Protein AF-A0A919SDQ4-F1 (afdb_monomer)

Nearest PDB structures (foldseek):
  6jx6-assembly1_D  TM=4.019E-01  e=7.094E+00  Homo sapiens
  6r1j-assembly1_D-2  TM=3.927E-01  e=6.757E+00  Aeromonas hydrophila J-1

pLDDT: mean 88.86, std 11.99, range [40.03, 98.44]

Radius of gyration: 22.8 Å; Cα contacts (8 Å, |Δi|>4): 144; chains: 1; bounding box: 43×27×96 Å

Sequence (164 aa):
MAYGIPATVPRPDPSLRSTDVTKVLLSLHVLAAILAIGPVAVAASMFPATLRRLTPDTAPALRTLHRICRVYAVLGILVPLFGLATASSLGVLTEIWLIISMALTAAAAAILTLAILPRQSAALTGPPLPATAARLGMLTGIFNLTWAAVVVLMIIRPGSTTGA

Structure (mmCIF, N/CA/C/O backbone):
data_AF-A0A919SDQ4-F1
#
_entry.id   AF-A0A919SDQ4-F1
#
loop_
_atom_site.group_PDB
_atom_site.id
_atom_site.type_symbol
_atom_site.label_atom_id
_atom_site.label_alt_id
_atom_site.label_comp_id
_atom_site.label_asym_id
_atom_site.label_entity_id
_atom_site.label_seq_id
_atom_site.pdbx_PDB_ins_code
_atom_site.Cartn_x
_atom_site.Cartn_y
_atom_site.Cartn_z
_atom_site.occupancy
_atom_site.B_iso_or_equiv
_atom_site.auth_seq_id
_atom_site.auth_comp_id
_atom_site.auth_asym_id
_atom_site.auth_atom_id
_atom_site.pdbx_PDB_model_num
ATOM 1 N N . MET A 1 1 ? -1.994 2.162 -73.132 1.00 47.41 1 MET A N 1
ATOM 2 C CA . MET A 1 1 ? -2.436 3.148 -72.124 1.00 47.41 1 MET A CA 1
ATOM 3 C C . MET A 1 1 ? -2.567 2.405 -70.797 1.00 47.41 1 MET A C 1
ATOM 5 O O . MET A 1 1 ? -3.598 1.801 -70.549 1.00 47.41 1 MET A O 1
ATOM 9 N N . ALA A 1 2 ? -1.481 2.306 -70.024 1.00 51.22 2 ALA A N 1
ATOM 10 C CA . ALA A 1 2 ? -1.462 1.587 -68.748 1.00 51.22 2 ALA A CA 1
ATOM 11 C C . ALA A 1 2 ? -1.460 2.615 -67.610 1.00 51.22 2 ALA A C 1
ATOM 13 O O . ALA A 1 2 ? -0.515 3.387 -67.472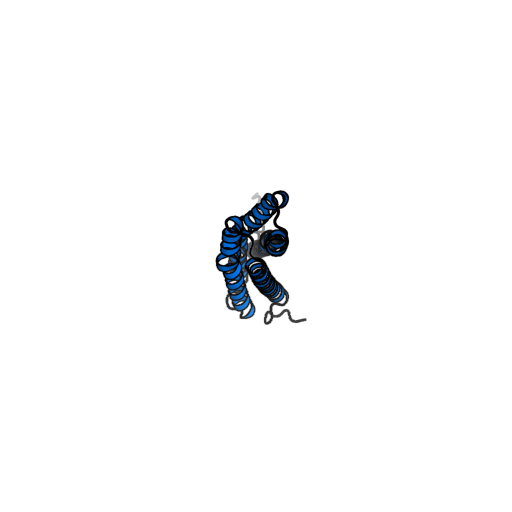 1.00 51.22 2 ALA A O 1
ATOM 14 N N . TYR A 1 3 ? -2.551 2.656 -66.849 1.00 56.16 3 TYR A N 1
ATOM 15 C CA . TYR A 1 3 ? -2.710 3.504 -65.673 1.00 56.16 3 TYR A CA 1
ATOM 16 C C . TYR A 1 3 ? -1.962 2.846 -64.504 1.00 56.16 3 TYR A C 1
ATOM 18 O O . TYR A 1 3 ? -2.457 1.903 -63.891 1.00 56.16 3 TYR A O 1
ATOM 26 N N . GLY A 1 4 ? -0.725 3.277 -64.254 1.00 61.47 4 GLY A N 1
ATOM 27 C CA . GLY A 1 4 ? 0.065 2.820 -63.114 1.00 61.47 4 GLY A CA 1
ATOM 28 C C . GLY A 1 4 ? -0.404 3.511 -61.838 1.00 61.47 4 GLY A C 1
ATOM 29 O O . GLY A 1 4 ? -0.245 4.719 -61.705 1.00 61.47 4 GLY A O 1
ATOM 30 N N . ILE A 1 5 ? -0.974 2.754 -60.901 1.00 64.31 5 ILE A N 1
ATOM 31 C CA . ILE A 1 5 ? -1.230 3.222 -59.535 1.00 64.31 5 ILE A CA 1
ATOM 32 C C . ILE A 1 5 ? 0.082 3.106 -58.741 1.00 64.31 5 ILE A C 1
ATOM 34 O O . ILE A 1 5 ? 0.551 1.983 -58.541 1.00 64.31 5 ILE A O 1
ATOM 38 N N . PRO A 1 6 ? 0.687 4.204 -58.247 1.00 62.81 6 PRO A N 1
ATOM 39 C CA . PRO A 1 6 ? 1.800 4.111 -57.314 1.00 62.81 6 PRO A CA 1
ATOM 40 C C . PRO A 1 6 ? 1.251 3.830 -55.909 1.00 62.81 6 PRO A C 1
ATOM 42 O O . PRO A 1 6 ? 0.878 4.737 -55.170 1.00 62.81 6 PRO A O 1
ATOM 45 N N . ALA A 1 7 ? 1.168 2.556 -55.529 1.00 64.81 7 ALA A N 1
ATOM 46 C CA . ALA A 1 7 ? 0.791 2.161 -54.176 1.00 64.81 7 ALA A CA 1
ATOM 47 C C . ALA A 1 7 ? 2.036 2.029 -53.284 1.00 64.81 7 ALA A C 1
ATOM 49 O O . ALA A 1 7 ? 2.501 0.927 -53.007 1.00 64.81 7 ALA A O 1
ATOM 50 N N . THR A 1 8 ? 2.563 3.148 -52.788 1.00 65.94 8 THR A N 1
ATOM 51 C CA . THR A 1 8 ? 3.390 3.137 -51.572 1.00 65.94 8 THR A CA 1
ATOM 52 C C . THR A 1 8 ? 2.567 3.714 -50.431 1.00 65.94 8 THR A C 1
ATOM 54 O O . THR A 1 8 ? 2.747 4.861 -50.034 1.00 65.94 8 THR A O 1
ATOM 57 N N . VAL A 1 9 ? 1.620 2.923 -49.918 1.00 70.69 9 VAL A N 1
ATOM 58 C CA . VAL A 1 9 ? 1.024 3.202 -48.606 1.00 70.69 9 VAL A CA 1
ATOM 59 C C . VAL A 1 9 ? 2.154 3.062 -47.579 1.00 70.69 9 VAL A C 1
ATOM 61 O O . VAL A 1 9 ? 2.730 1.971 -47.490 1.00 70.69 9 VAL A O 1
ATOM 64 N N . PRO A 1 10 ? 2.514 4.114 -46.820 1.00 72.44 10 PRO A N 1
ATOM 65 C CA . PRO A 1 10 ? 3.512 3.994 -45.768 1.00 72.44 10 PRO A CA 1
ATOM 66 C C . PRO A 1 10 ? 3.015 2.969 -44.748 1.00 72.44 10 PRO A C 1
ATOM 68 O O . PRO A 1 10 ? 1.980 3.167 -44.108 1.00 72.44 10 PRO A O 1
ATOM 71 N N . ARG A 1 11 ? 3.717 1.839 -44.611 1.00 72.31 11 ARG A N 1
ATOM 72 C CA . ARG A 1 11 ? 3.451 0.923 -43.499 1.00 72.31 11 ARG A CA 1
ATOM 73 C C . ARG A 1 11 ? 3.844 1.656 -42.213 1.00 72.31 11 ARG A C 1
ATOM 75 O O . ARG A 1 11 ? 4.963 2.166 -42.164 1.00 72.31 11 ARG A O 1
ATOM 82 N N . PRO A 1 12 ? 2.969 1.736 -41.196 1.00 71.75 12 PRO A N 1
ATOM 83 C CA . PRO A 1 12 ? 3.352 2.314 -39.917 1.00 71.75 12 PRO A CA 1
ATOM 84 C C . PRO A 1 12 ? 4.555 1.544 -39.372 1.00 71.75 12 PRO A C 1
ATOM 86 O O . PRO A 1 12 ? 4.522 0.312 -39.325 1.00 71.75 12 PRO A O 1
ATOM 89 N N . ASP A 1 13 ? 5.609 2.272 -39.007 1.00 72.56 13 ASP A N 1
ATOM 90 C CA . ASP A 1 13 ? 6.837 1.681 -38.488 1.00 72.56 13 ASP A CA 1
ATOM 91 C C . ASP A 1 13 ? 6.508 0.861 -37.222 1.00 72.56 13 ASP A C 1
ATOM 93 O O . ASP A 1 13 ? 5.919 1.402 -36.276 1.00 72.56 13 ASP A O 1
ATOM 97 N N . PRO A 1 14 ? 6.827 -0.447 -37.180 1.00 70.62 14 PRO A N 1
ATOM 98 C CA . PRO A 1 14 ? 6.616 -1.276 -35.996 1.00 70.62 14 PRO A CA 1
ATOM 99 C C . PRO A 1 14 ? 7.298 -0.722 -34.732 1.00 70.62 14 PRO A C 1
ATOM 101 O O . PRO A 1 14 ? 6.820 -1.001 -33.629 1.00 70.62 14 PRO A O 1
ATOM 104 N N . SER A 1 15 ? 8.349 0.097 -34.866 1.00 70.38 15 SER A N 1
ATOM 105 C CA . SER A 1 15 ? 9.013 0.760 -33.737 1.00 70.38 15 SER A CA 1
ATOM 106 C C . SER A 1 15 ? 8.072 1.712 -32.978 1.00 70.38 15 SER A C 1
ATOM 108 O O . SER A 1 15 ? 8.012 1.660 -31.746 1.00 70.38 15 SER A O 1
ATOM 110 N N . LEU A 1 16 ? 7.246 2.485 -33.698 1.00 69.06 16 LEU A N 1
ATOM 111 C CA . LEU A 1 16 ? 6.283 3.432 -33.121 1.00 69.06 16 LEU A CA 1
ATOM 112 C C . LEU A 1 16 ? 5.249 2.711 -32.247 1.00 69.06 16 LEU A C 1
ATOM 114 O O . LEU A 1 16 ? 4.982 3.133 -31.123 1.00 69.06 16 LEU A O 1
ATOM 118 N N . ARG A 1 17 ? 4.743 1.555 -32.706 1.00 74.94 17 ARG A N 1
ATOM 119 C CA . ARG A 1 17 ? 3.789 0.741 -31.928 1.00 74.94 17 ARG A CA 1
ATOM 120 C C . ARG A 1 17 ? 4.385 0.240 -30.613 1.00 74.94 17 ARG A C 1
ATOM 122 O O . ARG A 1 17 ? 3.686 0.219 -29.605 1.00 74.94 17 ARG A O 1
ATOM 129 N N . SER A 1 18 ? 5.655 -0.162 -30.607 1.00 74.81 18 SER A N 1
ATOM 130 C CA . SER A 1 18 ? 6.322 -0.667 -29.398 1.00 74.81 18 SER A CA 1
ATOM 131 C C . SER A 1 18 ? 6.547 0.434 -28.354 1.00 74.81 18 SER A C 1
ATOM 133 O O . SER A 1 18 ? 6.347 0.232 -27.150 1.00 74.81 18 SER A O 1
ATOM 135 N N . THR A 1 19 ? 6.914 1.635 -28.810 1.00 80.88 19 THR A N 1
ATOM 136 C CA . THR A 1 19 ? 7.077 2.801 -27.934 1.00 80.88 19 THR A CA 1
ATOM 137 C C . THR A 1 19 ? 5.747 3.232 -27.314 1.00 80.88 19 THR A C 1
ATOM 139 O O . THR A 1 19 ? 5.701 3.526 -26.117 1.00 80.88 19 THR A O 1
ATOM 142 N N . ASP A 1 20 ? 4.662 3.222 -28.089 1.00 86.19 20 ASP A N 1
ATOM 143 C CA . ASP A 1 20 ? 3.325 3.559 -27.593 1.00 86.19 20 ASP A CA 1
ATOM 144 C C . ASP A 1 20 ? 2.848 2.560 -26.531 1.00 86.19 20 ASP A C 1
ATOM 146 O O . ASP A 1 20 ? 2.392 2.965 -25.459 1.00 86.19 20 ASP A O 1
ATOM 150 N N . VAL A 1 21 ? 3.048 1.257 -26.760 1.00 87.12 21 VAL A N 1
ATOM 151 C CA . VAL A 1 21 ? 2.719 0.205 -25.781 1.00 87.12 21 VAL A CA 1
ATOM 152 C C . VAL A 1 21 ? 3.487 0.396 -24.472 1.00 87.12 21 VAL A C 1
ATOM 154 O O . VAL A 1 21 ? 2.895 0.325 -23.397 1.00 87.12 21 VAL A O 1
ATOM 157 N N . THR A 1 22 ? 4.784 0.702 -24.535 1.00 87.88 22 THR A N 1
ATOM 158 C CA . THR A 1 22 ? 5.610 0.906 -23.332 1.00 87.88 22 THR A CA 1
ATOM 159 C C . THR A 1 22 ? 5.128 2.092 -22.491 1.00 87.88 22 THR A C 1
ATOM 161 O O . THR A 1 22 ? 5.031 1.990 -21.267 1.00 87.88 22 THR A O 1
ATOM 164 N N . LYS A 1 23 ? 4.764 3.211 -23.131 1.00 88.31 23 LYS A N 1
ATOM 165 C CA . LYS A 1 23 ? 4.210 4.391 -22.440 1.00 88.31 23 LYS A CA 1
ATOM 166 C C . LYS A 1 23 ? 2.865 4.091 -21.778 1.00 88.31 23 LYS A C 1
ATOM 168 O O . LYS A 1 23 ? 2.600 4.591 -20.681 1.00 88.31 23 LYS A O 1
ATOM 173 N N . VAL A 1 24 ? 2.035 3.265 -22.418 1.00 90.94 24 VAL A N 1
ATOM 174 C CA . VAL A 1 24 ? 0.760 2.802 -21.853 1.00 90.94 24 VAL A CA 1
ATOM 175 C C . VAL A 1 24 ? 1.002 1.910 -20.638 1.00 90.94 24 VAL A C 1
ATOM 177 O O . VAL A 1 24 ? 0.406 2.156 -19.594 1.00 90.94 24 VAL A O 1
ATOM 180 N N . LEU A 1 25 ? 1.908 0.930 -20.728 1.00 89.06 25 LEU A N 1
ATOM 181 C CA . LEU A 1 25 ? 2.254 0.053 -19.602 1.00 89.06 25 LEU A CA 1
ATOM 182 C C . LEU A 1 25 ? 2.791 0.844 -18.407 1.00 89.06 25 LEU A C 1
ATOM 184 O O . LEU A 1 25 ? 2.326 0.640 -17.286 1.00 89.06 25 LEU A O 1
ATOM 188 N N . LEU A 1 26 ? 3.693 1.798 -18.651 1.00 90.25 26 LEU A N 1
ATOM 189 C CA . LEU A 1 26 ? 4.221 2.673 -17.607 1.00 90.25 26 LEU A CA 1
ATOM 190 C C . LEU A 1 26 ? 3.111 3.516 -16.962 1.00 90.25 26 LEU A C 1
ATOM 192 O O . LEU A 1 26 ? 3.027 3.591 -15.737 1.00 90.25 26 LEU A O 1
ATOM 196 N N . SER A 1 27 ? 2.231 4.115 -17.770 1.00 93.00 27 SER A N 1
ATOM 197 C CA . SER A 1 27 ? 1.083 4.884 -17.268 1.00 93.00 27 SER A CA 1
ATOM 198 C C . SER A 1 27 ? 0.153 4.022 -16.413 1.00 93.00 27 SER A C 1
ATOM 200 O O . SER A 1 27 ? -0.245 4.433 -15.324 1.00 93.00 27 SER A O 1
ATOM 202 N N . LEU A 1 28 ? -0.154 2.804 -16.869 1.00 93.31 28 LEU A N 1
ATOM 203 C CA . LEU A 1 28 ? -0.975 1.845 -16.130 1.00 93.31 28 LEU A CA 1
ATOM 204 C C . LEU A 1 28 ? -0.304 1.400 -14.828 1.00 93.31 28 LEU A C 1
ATOM 206 O O . LEU A 1 28 ? -0.986 1.306 -13.812 1.00 93.31 28 LEU A O 1
ATOM 210 N N . HIS A 1 29 ? 1.012 1.177 -14.827 1.00 92.12 29 HIS A N 1
ATOM 211 C CA . HIS A 1 29 ? 1.769 0.847 -13.620 1.00 92.12 29 HIS A CA 1
ATOM 212 C C . HIS A 1 29 ? 1.664 1.956 -12.569 1.00 92.12 29 HIS A C 1
ATOM 214 O O . HIS A 1 29 ? 1.309 1.687 -11.421 1.00 92.12 29 HIS A O 1
ATOM 220 N N . VAL A 1 30 ? 1.925 3.204 -12.966 1.00 93.62 30 VAL A N 1
ATOM 221 C CA . VAL A 1 30 ? 1.862 4.360 -12.060 1.00 93.62 30 VAL A CA 1
ATOM 222 C C . VAL A 1 30 ? 0.438 4.570 -11.548 1.00 93.62 30 VAL A C 1
ATOM 224 O O . VAL A 1 30 ? 0.232 4.762 -10.349 1.00 93.62 30 VAL A O 1
ATOM 227 N N . LEU A 1 31 ? -0.559 4.478 -12.428 1.00 93.81 31 LEU A N 1
ATOM 228 C CA . LEU A 1 31 ? -1.958 4.621 -12.041 1.00 93.81 31 LEU A CA 1
ATOM 229 C C . LEU A 1 31 ? -2.386 3.512 -11.071 1.00 93.81 31 LEU A C 1
ATOM 231 O O . LEU A 1 31 ? -3.006 3.801 -10.047 1.00 93.81 31 LEU A O 1
ATOM 235 N N . ALA A 1 32 ? -2.010 2.261 -11.348 1.00 91.94 32 ALA A N 1
ATOM 236 C CA . ALA A 1 32 ? -2.248 1.140 -10.448 1.00 91.94 32 ALA A CA 1
ATOM 237 C C . ALA A 1 32 ? -1.576 1.370 -9.090 1.00 91.94 32 ALA A C 1
ATOM 239 O O . ALA A 1 32 ? -2.205 1.137 -8.064 1.00 91.94 32 ALA A O 1
ATOM 240 N N . ALA A 1 33 ? -0.342 1.879 -9.062 1.00 93.50 33 ALA A N 1
ATOM 241 C CA . ALA A 1 33 ? 0.377 2.177 -7.825 1.00 93.50 33 ALA A CA 1
ATOM 242 C C . ALA A 1 33 ? -0.350 3.224 -6.970 1.00 93.50 33 ALA A C 1
ATOM 244 O O . ALA A 1 33 ? -0.568 3.007 -5.777 1.00 93.50 33 ALA A O 1
ATOM 245 N N . ILE A 1 34 ? -0.782 4.329 -7.580 1.00 93.75 34 ILE A N 1
ATOM 246 C CA . ILE A 1 34 ? -1.487 5.412 -6.883 1.00 93.75 34 ILE A CA 1
ATOM 247 C C . ILE A 1 34 ? -2.848 4.930 -6.368 1.00 93.75 34 ILE A C 1
ATOM 249 O O . ILE A 1 34 ? -3.158 5.095 -5.186 1.00 93.75 34 ILE A O 1
ATOM 253 N N . LEU A 1 35 ? -3.650 4.314 -7.241 1.00 94.25 35 LEU A N 1
ATOM 254 C CA . LEU A 1 35 ? -5.009 3.892 -6.907 1.00 94.25 35 LEU A CA 1
ATOM 255 C C . LEU A 1 35 ? -5.033 2.705 -5.946 1.00 94.25 35 LEU A C 1
ATOM 257 O O . LEU A 1 35 ? -5.941 2.626 -5.124 1.00 94.25 35 LEU A O 1
ATOM 261 N N . ALA A 1 36 ? -4.064 1.791 -6.027 1.00 92.44 36 ALA A N 1
ATOM 262 C CA . ALA A 1 36 ? -4.008 0.644 -5.133 1.00 92.44 36 ALA A CA 1
ATOM 263 C C . ALA A 1 36 ? -3.464 1.026 -3.753 1.00 92.44 36 ALA A C 1
ATOM 265 O O . ALA A 1 36 ? -4.074 0.704 -2.736 1.00 92.44 36 ALA A O 1
ATOM 266 N N . ILE A 1 37 ? -2.320 1.715 -3.699 1.00 92.62 37 ILE A N 1
ATOM 267 C CA . ILE A 1 37 ? -1.584 1.877 -2.441 1.00 92.62 37 ILE A CA 1
ATOM 268 C C . ILE A 1 37 ? -2.051 3.089 -1.637 1.00 92.62 37 ILE A C 1
ATOM 270 O O . ILE A 1 37 ? -2.073 3.015 -0.408 1.00 92.62 37 ILE A O 1
ATOM 274 N N . GLY A 1 38 ? -2.497 4.168 -2.288 1.00 92.94 38 GLY A N 1
ATOM 275 C CA . GLY A 1 38 ? -2.992 5.365 -1.599 1.00 92.94 38 GLY A CA 1
ATOM 276 C C . GLY A 1 38 ? -4.102 5.055 -0.581 1.00 92.94 38 GLY A C 1
ATOM 277 O O . GLY A 1 38 ? -3.936 5.344 0.608 1.00 92.94 38 GLY A O 1
ATOM 278 N N . PRO A 1 39 ? -5.204 4.397 -0.990 1.00 95.81 39 PRO A N 1
ATOM 279 C CA . PRO A 1 39 ? -6.284 4.021 -0.078 1.00 95.81 39 PRO A CA 1
ATOM 280 C C . PRO A 1 39 ? -5.848 3.056 1.033 1.00 95.81 39 PRO A C 1
ATOM 282 O O . PRO A 1 39 ? -6.301 3.200 2.168 1.00 95.81 39 PRO A O 1
ATOM 285 N N . VAL A 1 40 ? -4.946 2.106 0.746 1.00 95.88 40 VAL A N 1
ATOM 286 C CA . VAL A 1 40 ? -4.407 1.174 1.758 1.00 95.88 40 VAL A CA 1
ATOM 287 C C . VAL A 1 40 ? -3.615 1.924 2.814 1.00 95.88 40 VAL A C 1
ATOM 289 O O . VAL A 1 40 ? -3.851 1.713 4.001 1.00 95.88 40 VAL A O 1
ATOM 292 N N . ALA A 1 41 ? -2.699 2.801 2.400 1.00 95.62 41 ALA A N 1
ATOM 293 C CA . ALA A 1 41 ? -1.843 3.557 3.306 1.00 95.62 41 ALA A CA 1
ATOM 294 C C . ALA A 1 41 ? -2.678 4.424 4.257 1.00 95.62 41 ALA A C 1
ATOM 296 O O . ALA A 1 41 ? -2.460 4.405 5.471 1.00 95.62 41 ALA A O 1
ATOM 297 N N . VAL A 1 42 ? -3.687 5.125 3.729 1.00 97.12 42 VAL A N 1
ATOM 298 C CA . VAL A 1 42 ? -4.609 5.937 4.537 1.00 97.12 42 VAL A CA 1
ATOM 299 C C . VAL A 1 42 ? -5.424 5.057 5.485 1.00 97.12 42 VAL A C 1
ATOM 301 O O . VAL A 1 42 ? -5.412 5.285 6.697 1.00 97.12 42 VAL A O 1
ATOM 304 N N . ALA A 1 43 ? -6.087 4.016 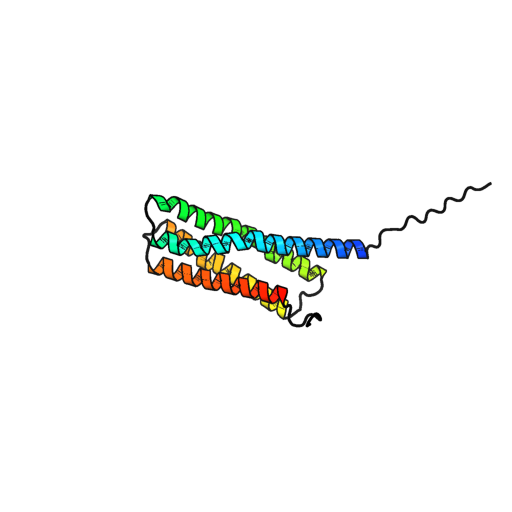4.972 1.00 97.44 43 ALA A N 1
ATOM 305 C CA . ALA A 1 43 ? -6.962 3.171 5.780 1.00 97.44 43 ALA A CA 1
ATOM 306 C C . ALA A 1 43 ? -6.201 2.432 6.892 1.00 97.44 43 ALA A C 1
ATOM 308 O O . ALA A 1 43 ? -6.648 2.404 8.043 1.00 97.44 43 ALA A O 1
ATOM 309 N N . ALA A 1 44 ? -5.024 1.885 6.574 1.00 96.19 44 ALA A N 1
ATOM 310 C CA . ALA A 1 44 ? -4.160 1.233 7.547 1.00 96.19 44 ALA A CA 1
ATOM 311 C C . ALA A 1 44 ? -3.687 2.219 8.625 1.00 96.19 44 ALA A C 1
ATOM 313 O O . ALA A 1 44 ? -3.632 1.849 9.795 1.00 96.19 44 ALA A O 1
ATOM 314 N N . SER A 1 45 ? -3.408 3.478 8.265 1.00 96.81 45 SER A N 1
ATOM 315 C CA . SER A 1 45 ? -2.915 4.497 9.209 1.00 96.81 45 SER A CA 1
ATOM 316 C C . SER A 1 45 ? -4.005 5.000 10.154 1.00 96.81 45 SER A C 1
ATOM 318 O O . SER A 1 45 ? -3.733 5.304 11.317 1.00 96.81 45 SER A O 1
ATOM 320 N N . MET A 1 46 ? -5.254 5.047 9.686 1.00 97.19 46 MET A N 1
ATOM 321 C CA . MET A 1 46 ? -6.403 5.427 10.511 1.00 97.19 46 MET A CA 1
ATOM 322 C C . MET A 1 46 ? -6.830 4.309 11.472 1.00 97.19 46 MET A C 1
ATOM 324 O O . MET A 1 46 ? -7.284 4.597 12.580 1.00 97.19 46 MET A O 1
ATOM 328 N N . PHE A 1 47 ? -6.634 3.039 11.098 1.00 96.75 47 PHE A N 1
ATOM 329 C CA . PHE A 1 47 ? -7.104 1.883 11.869 1.00 96.75 47 PHE A CA 1
ATOM 330 C C . PHE A 1 47 ? -6.637 1.880 13.342 1.00 96.75 47 PHE A C 1
ATOM 332 O O . PHE A 1 47 ? -7.490 1.751 14.222 1.00 96.75 47 PHE A O 1
ATOM 339 N N . PRO A 1 48 ? -5.343 2.078 13.678 1.00 94.94 48 PRO A N 1
ATOM 340 C CA . PRO A 1 48 ? -4.883 2.168 15.065 1.00 94.94 48 PRO A CA 1
ATOM 341 C C . PRO A 1 48 ? -5.579 3.253 15.887 1.00 94.94 48 PRO A C 1
ATOM 343 O O . PRO A 1 48 ? -5.859 3.046 17.066 1.00 94.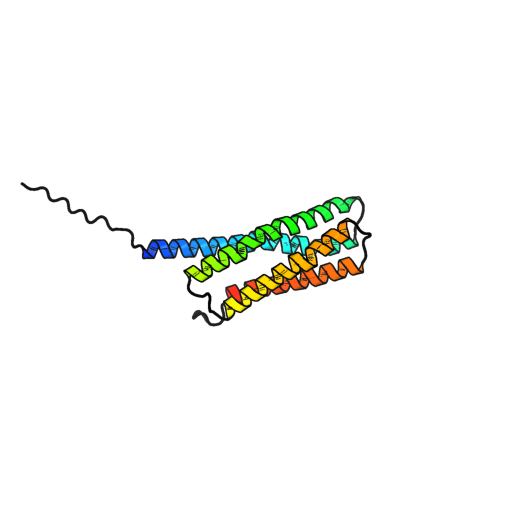94 48 PRO A O 1
ATOM 346 N N . ALA A 1 49 ? -5.821 4.424 15.292 1.00 93.81 49 ALA A N 1
ATOM 347 C CA . ALA A 1 49 ? -6.437 5.551 15.983 1.00 93.81 49 ALA A CA 1
ATOM 348 C C . ALA A 1 49 ? -7.919 5.285 16.262 1.00 93.81 49 ALA A C 1
ATOM 350 O O . ALA A 1 49 ? -8.374 5.524 17.381 1.00 93.81 49 ALA A O 1
ATOM 351 N N . THR A 1 50 ? -8.635 4.730 15.282 1.00 94.81 50 THR A N 1
ATOM 352 C CA . THR A 1 50 ? -10.026 4.293 15.442 1.00 94.81 50 THR A CA 1
ATOM 353 C C . THR A 1 50 ? -10.138 3.169 16.471 1.00 94.81 50 THR A C 1
ATOM 355 O O . THR A 1 50 ? -11.002 3.231 17.336 1.00 94.81 50 THR A O 1
ATOM 358 N N . LEU A 1 51 ? -9.222 2.194 16.457 1.00 94.81 51 LEU A N 1
ATOM 359 C CA . LEU A 1 51 ? -9.199 1.096 17.429 1.00 94.81 51 LEU A CA 1
ATOM 360 C C . LEU A 1 51 ? -8.988 1.588 18.872 1.00 94.81 51 LEU A C 1
ATOM 362 O O . LEU A 1 51 ? -9.633 1.086 19.785 1.00 94.81 51 LEU A O 1
ATOM 366 N N . ARG A 1 52 ? -8.117 2.584 19.099 1.00 92.88 52 ARG A N 1
ATOM 367 C CA . ARG A 1 52 ? -7.908 3.169 20.442 1.00 92.88 52 ARG A CA 1
ATOM 368 C C . ARG A 1 52 ? -9.142 3.884 20.993 1.00 92.88 52 ARG A C 1
ATOM 370 O O . ARG A 1 52 ? -9.245 4.050 22.201 1.00 92.88 52 ARG A O 1
ATOM 377 N N . ARG A 1 53 ? -10.032 4.344 20.115 1.00 92.06 53 ARG A N 1
ATOM 378 C CA . ARG A 1 53 ? -11.253 5.088 20.455 1.00 92.06 53 ARG A CA 1
ATOM 379 C C . ARG A 1 53 ? -12.505 4.252 20.192 1.00 92.06 53 ARG A C 1
ATOM 381 O O . ARG A 1 53 ? -13.562 4.817 19.934 1.00 92.06 53 ARG A O 1
ATOM 388 N N . LEU A 1 54 ? -12.364 2.925 20.186 1.00 92.94 54 LEU A N 1
ATOM 389 C CA . LEU A 1 54 ? -13.433 2.025 19.789 1.00 92.94 54 LEU A CA 1
ATOM 390 C C . LEU A 1 54 ? -14.622 2.143 20.748 1.00 92.94 54 LEU A C 1
ATOM 392 O O . LEU A 1 54 ? -14.512 1.930 21.951 1.00 92.94 54 LEU A O 1
ATOM 396 N N . THR A 1 55 ? -15.766 2.446 20.160 1.00 92.00 55 THR A N 1
ATOM 397 C CA . THR A 1 55 ? -17.095 2.517 20.765 1.00 92.00 55 THR A CA 1
ATOM 398 C C . THR A 1 55 ? -18.065 1.737 19.872 1.00 92.00 55 THR A C 1
ATOM 400 O O . THR A 1 55 ? -17.724 1.447 18.717 1.00 92.00 55 THR A O 1
ATOM 403 N N . PRO A 1 56 ? -19.283 1.410 20.341 1.00 90.38 56 PRO A N 1
ATOM 404 C CA . PRO A 1 56 ? -20.299 0.786 19.491 1.00 90.38 56 PRO A CA 1
ATOM 405 C C . PRO A 1 56 ? -20.533 1.542 18.169 1.00 90.38 56 PRO A C 1
ATOM 407 O O . PRO A 1 56 ? -20.624 0.914 17.114 1.00 90.38 56 PRO A O 1
ATOM 410 N N . ASP A 1 57 ? -20.501 2.877 18.206 1.00 92.25 57 ASP A N 1
ATOM 411 C CA . ASP A 1 57 ? -20.735 3.740 17.039 1.00 92.25 57 ASP A CA 1
ATOM 412 C C . ASP A 1 57 ? -19.584 3.731 16.020 1.00 92.25 57 ASP A C 1
ATOM 414 O O . ASP A 1 57 ? -19.795 3.914 14.822 1.00 92.25 57 ASP A O 1
ATOM 418 N N . THR A 1 58 ? -18.346 3.499 16.466 1.00 91.94 58 THR A N 1
ATOM 419 C CA . THR A 1 58 ? -17.153 3.498 15.595 1.00 91.94 58 THR A CA 1
ATOM 420 C C . THR A 1 58 ? -16.770 2.102 15.094 1.00 91.94 58 THR A C 1
ATOM 422 O O . THR A 1 58 ? -15.970 1.974 14.162 1.00 91.94 58 THR A O 1
ATOM 425 N N . ALA A 1 59 ? -17.382 1.043 15.635 1.00 92.06 59 ALA A N 1
ATOM 426 C CA . ALA A 1 59 ? -17.150 -0.336 15.209 1.00 92.06 59 ALA A CA 1
ATOM 427 C C . ALA A 1 59 ? -17.428 -0.593 13.707 1.00 92.06 59 ALA A C 1
ATOM 429 O O . ALA A 1 59 ? -16.642 -1.306 13.069 1.00 92.06 59 ALA A O 1
ATOM 430 N N . PRO A 1 60 ? -18.480 -0.022 13.075 1.00 95.56 60 PRO A N 1
ATOM 431 C CA . PRO A 1 60 ? -18.670 -0.130 11.628 1.00 95.56 60 PRO A CA 1
ATOM 432 C C . PRO A 1 60 ? -17.529 0.509 10.826 1.00 95.56 60 PRO A C 1
ATOM 434 O O . PRO A 1 60 ? -17.046 -0.098 9.870 1.00 95.56 60 PRO A O 1
ATOM 437 N N . ALA A 1 61 ? -17.046 1.686 11.240 1.00 95.25 61 ALA A N 1
ATOM 438 C CA . ALA A 1 61 ? -15.942 2.372 10.569 1.00 95.25 61 ALA A CA 1
ATOM 439 C C . ALA A 1 61 ? -14.653 1.537 10.609 1.00 95.25 61 ALA A C 1
ATOM 441 O O . ALA A 1 61 ? -13.983 1.386 9.587 1.00 95.25 61 ALA A O 1
ATOM 442 N N . LEU A 1 62 ? -14.345 0.914 11.751 1.00 95.56 62 LEU A N 1
ATOM 443 C CA . LEU A 1 62 ? -13.184 0.033 11.896 1.00 95.56 62 LEU A CA 1
ATOM 444 C C . LEU A 1 62 ? -13.240 -1.175 10.934 1.00 95.56 62 LEU A C 1
ATOM 446 O O . LEU A 1 62 ? -12.237 -1.513 10.299 1.00 95.56 62 LEU A O 1
ATOM 450 N N . ARG A 1 63 ? -14.423 -1.788 10.761 1.00 95.94 63 ARG A N 1
ATOM 451 C CA . ARG A 1 63 ? -14.647 -2.866 9.776 1.00 95.94 63 ARG A CA 1
ATOM 452 C C . ARG A 1 63 ? -14.460 -2.384 8.338 1.00 95.94 63 ARG A C 1
ATOM 454 O O . ARG A 1 63 ? -13.860 -3.097 7.534 1.00 95.94 63 ARG A O 1
ATOM 461 N N . THR A 1 64 ? -14.924 -1.177 8.020 1.00 97.94 64 THR A N 1
ATOM 462 C CA . THR A 1 64 ? -14.719 -0.562 6.701 1.00 97.94 64 THR A CA 1
ATOM 463 C C . THR A 1 64 ? -13.237 -0.342 6.410 1.00 97.94 64 THR A C 1
ATOM 465 O O . THR A 1 64 ? -12.780 -0.720 5.334 1.00 97.94 64 THR A O 1
ATOM 468 N N . LEU A 1 65 ? -12.460 0.174 7.369 1.00 97.44 65 LEU A N 1
ATOM 469 C CA . LEU A 1 65 ? -11.010 0.352 7.212 1.00 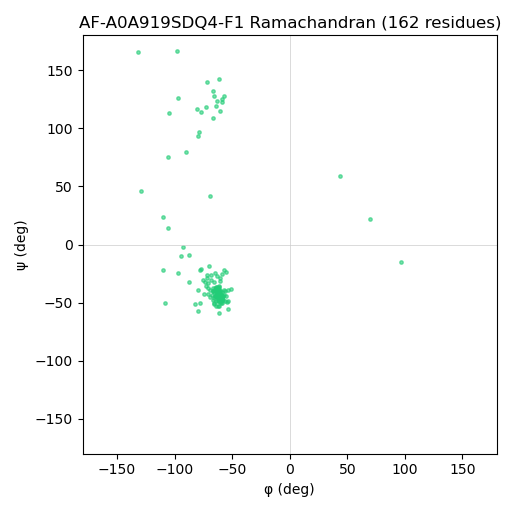97.44 65 LEU A CA 1
ATOM 470 C C . LEU A 1 65 ? -10.304 -0.977 6.912 1.00 97.44 65 LEU A C 1
ATOM 472 O O . LEU A 1 65 ? -9.510 -1.055 5.973 1.00 97.44 65 LEU A O 1
ATOM 476 N N . HIS A 1 66 ? -10.640 -2.042 7.647 1.00 97.06 66 HIS A N 1
ATOM 477 C CA . HIS A 1 66 ? -10.106 -3.378 7.370 1.00 97.06 66 HIS A CA 1
ATOM 478 C C . HIS A 1 66 ? -10.510 -3.892 5.979 1.00 97.06 66 HIS A C 1
ATOM 480 O O . HIS A 1 66 ? -9.685 -4.450 5.254 1.00 97.06 66 HIS A O 1
ATOM 486 N N . ARG A 1 67 ? -11.770 -3.681 5.574 1.00 97.38 67 ARG A N 1
ATOM 487 C CA . ARG A 1 67 ? -12.261 -4.073 4.247 1.00 97.38 67 ARG A CA 1
ATOM 488 C C . ARG A 1 67 ? -11.511 -3.348 3.131 1.00 97.38 67 ARG A C 1
ATOM 490 O O . ARG A 1 67 ? -11.123 -4.007 2.170 1.00 97.38 67 ARG A O 1
ATOM 497 N N . ILE A 1 68 ? -11.278 -2.041 3.265 1.00 97.88 68 ILE A N 1
ATOM 498 C CA . ILE A 1 68 ? -10.480 -1.256 2.311 1.00 97.88 68 ILE A CA 1
ATOM 499 C C . ILE A 1 68 ? -9.070 -1.841 2.223 1.00 97.88 68 ILE A C 1
ATOM 501 O O . ILE A 1 68 ? -8.628 -2.171 1.126 1.00 97.88 68 ILE A O 1
ATOM 505 N N . CYS A 1 69 ? -8.409 -2.072 3.365 1.00 96.88 69 CYS A N 1
ATOM 506 C CA . CYS A 1 69 ? -7.077 -2.679 3.387 1.00 96.88 69 CYS A CA 1
ATOM 507 C C . CYS A 1 69 ? -7.058 -4.025 2.648 1.00 96.88 69 CYS A C 1
ATOM 509 O O . CYS A 1 69 ? -6.166 -4.260 1.843 1.00 96.88 69 CYS A O 1
ATOM 511 N N . ARG A 1 70 ? -8.052 -4.898 2.864 1.00 97.31 70 ARG A N 1
ATOM 512 C CA . ARG A 1 70 ? -8.135 -6.204 2.187 1.00 97.31 70 ARG A CA 1
ATOM 513 C C . ARG A 1 70 ? -8.364 -6.094 0.683 1.00 97.31 70 ARG A C 1
ATOM 515 O O . ARG A 1 70 ? -7.661 -6.751 -0.076 1.00 97.31 70 ARG A O 1
ATOM 522 N N . VAL A 1 71 ? -9.353 -5.309 0.255 1.00 97.81 71 VAL A N 1
ATOM 523 C CA . VAL A 1 71 ? -9.698 -5.174 -1.171 1.00 97.81 71 VAL A CA 1
ATOM 524 C C . VAL A 1 71 ? -8.521 -4.586 -1.933 1.00 97.81 71 VAL A C 1
ATOM 526 O O . VAL A 1 71 ? -8.087 -5.143 -2.938 1.00 97.81 71 VAL A O 1
ATOM 529 N N . TYR A 1 72 ? -7.957 -3.498 -1.421 1.00 95.56 72 TYR A N 1
ATOM 530 C CA . TYR A 1 72 ? -6.868 -2.824 -2.102 1.00 95.56 72 TYR A CA 1
ATOM 531 C C . TYR A 1 72 ? -5.518 -3.541 -1.949 1.00 95.56 72 TYR A C 1
ATOM 533 O O . TYR A 1 72 ? -4.671 -3.384 -2.820 1.00 95.56 72 TYR A O 1
ATOM 541 N N . ALA A 1 73 ? -5.323 -4.402 -0.940 1.00 94.38 73 ALA A N 1
ATOM 542 C CA . ALA A 1 73 ? -4.180 -5.321 -0.916 1.00 94.38 73 ALA A CA 1
ATOM 543 C C . ALA A 1 73 ? -4.200 -6.281 -2.116 1.00 94.38 73 ALA A C 1
ATOM 545 O O . ALA A 1 73 ? -3.157 -6.539 -2.711 1.00 94.38 73 ALA A O 1
ATOM 546 N N . VAL A 1 74 ? -5.383 -6.775 -2.502 1.00 96.50 74 VAL A N 1
ATOM 547 C CA . VAL A 1 74 ? -5.538 -7.617 -3.698 1.00 96.50 74 VAL A CA 1
ATOM 548 C C . VAL A 1 74 ? -5.319 -6.795 -4.967 1.00 96.50 74 VAL A C 1
ATOM 550 O O . VAL A 1 74 ? -4.561 -7.213 -5.838 1.00 96.50 74 VAL A O 1
ATOM 553 N N . LEU A 1 75 ? -5.910 -5.597 -5.060 1.00 95.44 75 LEU A N 1
ATOM 554 C CA . LEU A 1 75 ? -5.662 -4.694 -6.195 1.00 95.44 75 LEU A CA 1
ATOM 555 C C . LEU A 1 75 ? -4.184 -4.290 -6.307 1.00 95.44 75 LEU A C 1
ATOM 557 O O . LEU A 1 75 ? -3.688 -4.083 -7.410 1.00 95.44 75 LEU A O 1
ATOM 561 N N . GLY A 1 76 ? -3.462 -4.247 -5.185 1.00 92.75 76 GLY A N 1
ATOM 562 C CA . GLY A 1 76 ? -2.027 -3.988 -5.122 1.00 92.75 76 GLY A CA 1
ATOM 563 C C . GLY A 1 76 ? -1.183 -4.962 -5.940 1.00 92.75 76 GLY A C 1
ATOM 564 O O . GLY A 1 76 ? -0.098 -4.582 -6.357 1.00 92.75 76 GLY A O 1
ATOM 565 N N . ILE A 1 77 ? -1.686 -6.163 -6.257 1.00 94.62 77 ILE A N 1
ATOM 566 C CA . ILE A 1 77 ? -1.014 -7.135 -7.138 1.00 94.62 77 ILE A CA 1
ATOM 567 C C . ILE A 1 77 ? -0.843 -6.581 -8.562 1.00 94.62 77 ILE A C 1
ATOM 569 O O . ILE A 1 77 ? 0.117 -6.926 -9.251 1.00 94.62 77 ILE A O 1
ATOM 573 N N . LEU A 1 78 ? -1.713 -5.666 -8.999 1.00 93.94 78 LEU A N 1
ATOM 574 C CA . LEU A 1 78 ? -1.578 -5.010 -10.301 1.00 93.94 78 LEU A CA 1
ATOM 575 C C . LEU A 1 78 ? -0.270 -4.217 -10.414 1.00 93.94 78 LEU A C 1
ATOM 577 O O . LEU A 1 78 ? 0.309 -4.141 -11.494 1.00 93.94 78 LEU A O 1
ATOM 581 N N . VAL A 1 79 ? 0.228 -3.668 -9.304 1.00 93.06 79 VAL A N 1
ATOM 582 C CA . VAL A 1 79 ? 1.450 -2.856 -9.274 1.00 93.06 79 VAL A CA 1
ATOM 583 C C . VAL A 1 79 ? 2.681 -3.651 -9.724 1.00 93.06 79 VAL A C 1
ATOM 585 O O . VAL A 1 79 ? 3.287 -3.246 -10.720 1.00 93.06 79 VAL A O 1
ATOM 588 N N . PRO A 1 80 ? 3.068 -4.775 -9.081 1.00 91.62 80 PRO A N 1
ATOM 589 C CA . PRO A 1 80 ? 4.198 -5.573 -9.539 1.00 91.62 80 PRO A CA 1
ATOM 590 C C . PRO A 1 80 ? 3.946 -6.214 -10.906 1.00 91.62 80 PRO A C 1
ATOM 592 O O . PRO A 1 80 ? 4.891 -6.320 -11.679 1.00 91.62 80 PRO A O 1
ATOM 595 N N . LEU A 1 81 ? 2.704 -6.579 -11.256 1.00 93.69 81 LEU A N 1
ATOM 596 C CA . LEU A 1 81 ? 2.399 -7.124 -12.585 1.00 93.69 81 LEU A CA 1
ATOM 597 C C . LEU A 1 81 ? 2.707 -6.115 -13.699 1.00 93.69 81 LEU A C 1
ATOM 599 O O . LEU A 1 81 ? 3.476 -6.415 -14.612 1.00 93.69 81 LEU A O 1
ATOM 603 N N . PHE A 1 82 ? 2.168 -4.897 -13.604 1.00 91.75 82 PHE A N 1
ATOM 604 C CA . PHE A 1 82 ? 2.467 -3.846 -14.576 1.00 91.75 82 PHE A CA 1
ATOM 605 C C . PHE A 1 82 ? 3.916 -3.362 -14.481 1.00 91.75 82 PHE A C 1
ATOM 607 O O . PHE A 1 82 ? 4.498 -2.986 -15.496 1.00 91.75 82 PHE A O 1
ATOM 614 N N . GLY A 1 83 ? 4.522 -3.402 -13.291 1.00 89.12 83 GLY A N 1
ATOM 615 C CA . GLY A 1 83 ? 5.922 -3.032 -13.085 1.00 89.12 83 GLY A CA 1
ATOM 616 C C . GLY A 1 83 ? 6.876 -3.984 -13.799 1.00 89.12 83 GLY A C 1
ATOM 617 O O . GLY A 1 83 ? 7.757 -3.535 -14.524 1.00 89.12 83 GLY A O 1
ATOM 618 N N . LEU A 1 84 ? 6.651 -5.294 -13.673 1.00 93.38 84 LEU A N 1
ATOM 619 C CA . LEU A 1 84 ? 7.406 -6.325 -14.388 1.00 93.38 84 LEU A CA 1
ATOM 620 C C . LEU A 1 84 ? 7.211 -6.214 -15.901 1.00 93.38 84 LEU A C 1
ATOM 622 O O . LEU A 1 84 ? 8.194 -6.240 -16.639 1.00 93.38 84 LEU A O 1
ATOM 626 N N . ALA A 1 85 ? 5.970 -6.021 -16.361 1.00 90.50 85 ALA A N 1
ATOM 627 C CA . ALA A 1 85 ? 5.684 -5.812 -17.778 1.00 90.50 85 ALA A CA 1
ATOM 628 C C . ALA A 1 85 ? 6.437 -4.585 -18.329 1.00 90.50 85 ALA A C 1
ATOM 630 O O . ALA A 1 85 ? 7.134 -4.692 -19.335 1.00 90.50 85 ALA A O 1
ATOM 631 N N . THR A 1 86 ? 6.381 -3.453 -17.621 1.00 88.19 86 THR A N 1
ATOM 632 C CA . THR A 1 86 ? 7.079 -2.211 -17.996 1.00 88.19 86 THR A CA 1
ATOM 633 C C . THR A 1 86 ? 8.599 -2.379 -17.976 1.00 88.19 86 THR A C 1
ATOM 635 O O . THR A 1 86 ? 9.288 -1.958 -18.900 1.00 88.19 86 THR A O 1
ATOM 638 N N . ALA A 1 87 ? 9.148 -3.024 -16.946 1.00 88.12 87 ALA A N 1
ATOM 639 C CA . ALA A 1 87 ? 10.583 -3.259 -16.843 1.00 88.12 87 ALA A CA 1
ATOM 640 C C . ALA A 1 87 ? 11.099 -4.191 -17.946 1.00 88.12 87 ALA A C 1
ATOM 642 O O . ALA A 1 87 ? 12.188 -3.970 -18.477 1.00 88.12 87 ALA A O 1
ATOM 643 N N . SER A 1 88 ? 10.308 -5.203 -18.315 1.00 90.19 88 SER A N 1
ATOM 644 C CA . SER A 1 88 ? 10.631 -6.113 -19.414 1.00 90.19 88 SER A CA 1
ATOM 645 C C . SER A 1 88 ? 10.615 -5.405 -20.770 1.00 90.19 88 SER A C 1
ATOM 647 O O . SER A 1 88 ? 11.527 -5.613 -21.564 1.00 90.19 88 SER A O 1
ATOM 649 N N . SER A 1 89 ? 9.650 -4.506 -21.012 1.00 87.00 89 SER A N 1
ATOM 650 C CA . SER A 1 89 ? 9.567 -3.754 -22.270 1.00 87.00 89 SER A CA 1
ATOM 651 C C . SER A 1 89 ? 10.657 -2.686 -22.395 1.00 87.00 89 SER A C 1
ATOM 653 O O . SER A 1 89 ? 11.048 -2.338 -23.504 1.00 87.00 89 SER A O 1
ATOM 655 N N . LEU A 1 90 ? 11.160 -2.181 -21.264 1.00 85.06 90 LEU A N 1
ATOM 656 C CA . LEU A 1 90 ? 12.276 -1.235 -21.197 1.00 85.06 90 LEU A CA 1
ATOM 657 C C . LEU A 1 90 ? 13.657 -1.911 -21.151 1.00 85.06 90 LEU A C 1
ATOM 659 O O . LEU A 1 90 ? 14.661 -1.214 -21.256 1.00 85.06 90 LEU A O 1
ATOM 663 N N . GLY A 1 91 ? 13.733 -3.236 -20.984 1.00 85.75 91 GLY A N 1
ATOM 664 C CA . GLY A 1 91 ? 15.002 -3.968 -20.918 1.00 85.75 91 GLY A CA 1
ATOM 665 C C . GLY A 1 91 ? 15.836 -3.705 -19.656 1.00 85.75 91 GLY A C 1
ATOM 666 O O . GLY A 1 91 ? 17.039 -3.932 -19.671 1.00 85.75 91 GLY A O 1
ATOM 667 N N . VAL A 1 92 ? 15.219 -3.243 -18.561 1.00 90.00 92 VAL A N 1
ATOM 668 C CA . VAL A 1 92 ? 15.918 -2.792 -17.333 1.00 90.00 92 VAL A CA 1
ATOM 669 C C . VAL A 1 92 ? 15.815 -3.773 -16.159 1.00 90.00 92 VAL A C 1
ATOM 671 O O . VAL A 1 92 ? 16.105 -3.412 -15.023 1.00 90.00 92 VAL A O 1
ATOM 674 N N . LEU A 1 93 ? 15.392 -5.021 -16.396 1.00 88.69 93 LEU A N 1
ATOM 675 C CA . LEU A 1 93 ? 15.131 -6.012 -15.336 1.00 88.69 93 LEU A CA 1
ATOM 676 C C . LEU A 1 93 ? 16.345 -6.327 -14.443 1.00 88.69 93 LEU A C 1
ATOM 678 O O . LEU A 1 93 ? 16.165 -6.736 -13.299 1.00 88.69 93 LEU A O 1
ATOM 682 N N . THR A 1 94 ? 17.563 -6.141 -14.950 1.00 89.12 94 THR A N 1
ATOM 683 C CA . THR A 1 94 ? 18.819 -6.430 -14.238 1.00 89.12 94 THR A CA 1
ATOM 684 C C . THR A 1 94 ? 19.386 -5.231 -13.481 1.00 89.12 94 THR A C 1
ATOM 686 O O . THR A 1 94 ? 20.412 -5.363 -12.816 1.00 89.12 94 THR A O 1
ATOM 689 N N . GLU A 1 95 ? 18.750 -4.064 -13.571 1.00 91.44 95 GLU A N 1
ATOM 690 C CA . GLU A 1 95 ? 19.232 -2.857 -12.909 1.00 91.44 95 GLU A CA 1
ATOM 691 C C . GLU A 1 95 ? 19.148 -2.974 -11.384 1.00 91.44 95 GLU A C 1
ATOM 693 O O . GLU A 1 95 ? 18.107 -3.325 -10.821 1.00 91.44 95 GLU A O 1
ATOM 698 N N . ILE A 1 96 ? 20.237 -2.620 -10.692 1.00 91.38 96 ILE A N 1
ATOM 699 C CA . ILE A 1 96 ? 20.350 -2.763 -9.229 1.00 91.38 96 ILE A CA 1
ATOM 700 C C . ILE A 1 96 ? 19.229 -1.997 -8.516 1.00 91.38 96 ILE A C 1
ATOM 702 O O . ILE A 1 96 ? 18.601 -2.525 -7.596 1.00 91.38 96 ILE A O 1
ATOM 706 N N . TRP A 1 97 ? 18.933 -0.770 -8.958 1.00 91.19 97 TRP A N 1
ATOM 707 C CA . TRP A 1 97 ? 17.865 0.046 -8.376 1.00 91.19 97 TRP A CA 1
ATOM 708 C C . TRP A 1 97 ? 16.490 -0.619 -8.521 1.00 91.19 97 TRP A C 1
ATOM 710 O O . TRP A 1 97 ? 15.662 -0.543 -7.612 1.00 91.19 97 TRP A O 1
ATOM 720 N N . LEU A 1 98 ? 16.245 -1.318 -9.631 1.00 92.19 98 LEU A N 1
ATOM 721 C CA . LEU A 1 98 ? 14.983 -2.002 -9.868 1.00 92.19 98 LEU A CA 1
ATOM 722 C C . LEU A 1 98 ? 14.876 -3.267 -9.012 1.00 92.19 98 LEU A C 1
ATOM 724 O O . LEU A 1 98 ? 13.832 -3.493 -8.405 1.00 92.19 98 LEU A O 1
ATOM 728 N N . ILE A 1 99 ? 15.952 -4.050 -8.907 1.00 93.38 99 ILE A N 1
ATOM 729 C CA . ILE A 1 99 ? 16.002 -5.247 -8.053 1.00 93.38 99 ILE A CA 1
ATOM 730 C C . ILE A 1 99 ? 15.718 -4.873 -6.593 1.00 93.38 99 ILE A C 1
ATOM 732 O O . ILE A 1 99 ? 14.883 -5.502 -5.940 1.00 93.38 99 ILE A O 1
ATOM 736 N N . ILE A 1 100 ? 16.354 -3.808 -6.091 1.00 95.19 100 ILE A N 1
ATOM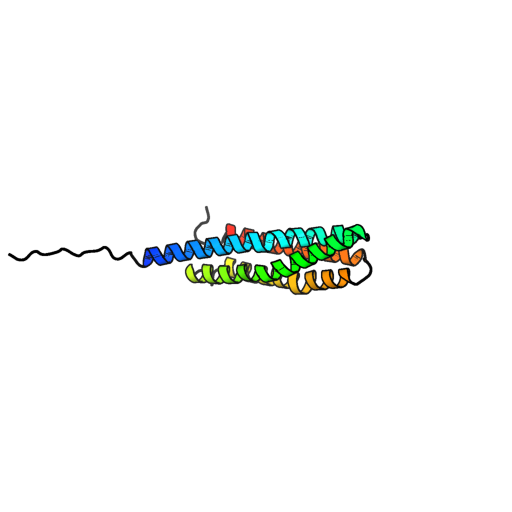 737 C CA . ILE A 1 100 ? 16.091 -3.289 -4.741 1.00 95.19 100 ILE A CA 1
ATOM 738 C C . ILE A 1 100 ? 14.623 -2.869 -4.609 1.00 95.19 100 ILE A C 1
ATOM 740 O O . ILE A 1 100 ? 13.974 -3.202 -3.618 1.00 95.19 100 ILE A O 1
ATOM 744 N N . SER A 1 101 ? 14.067 -2.188 -5.613 1.00 93.94 101 SER A N 1
ATOM 745 C CA . SER A 1 101 ? 12.661 -1.775 -5.602 1.00 93.94 101 SER A CA 1
ATOM 746 C C . SER A 1 101 ? 11.690 -2.962 -5.570 1.00 93.94 101 SER A C 1
ATOM 748 O O . SER A 1 101 ? 10.724 -2.962 -4.803 1.00 93.94 101 SER A O 1
ATOM 750 N N . MET A 1 102 ? 11.966 -4.021 -6.337 1.00 94.69 102 MET A N 1
ATOM 751 C CA . MET A 1 102 ? 11.194 -5.266 -6.306 1.00 94.69 102 MET A CA 1
ATOM 752 C C . MET A 1 102 ? 11.258 -5.933 -4.929 1.00 94.69 102 MET A C 1
ATOM 754 O O . MET A 1 102 ? 10.222 -6.340 -4.401 1.00 94.69 102 MET A O 1
ATOM 758 N N . ALA A 1 103 ? 12.443 -5.988 -4.314 1.00 96.62 103 ALA A N 1
ATOM 759 C CA . ALA A 1 103 ? 12.618 -6.535 -2.971 1.00 96.62 103 ALA A CA 1
ATOM 760 C C . ALA A 1 103 ? 11.847 -5.724 -1.914 1.00 96.62 103 ALA A C 1
ATOM 762 O O . ALA A 1 103 ? 11.131 -6.299 -1.092 1.00 96.62 103 ALA A O 1
ATOM 763 N N . LEU A 1 104 ? 11.919 -4.390 -1.965 1.00 96.94 104 LEU A N 1
ATOM 764 C CA . LEU A 1 104 ? 11.150 -3.508 -1.081 1.00 96.94 104 LEU A CA 1
ATOM 765 C C . LEU A 1 104 ? 9.637 -3.652 -1.302 1.00 96.94 104 LEU A C 1
ATOM 767 O O . LEU A 1 104 ? 8.876 -3.674 -0.337 1.00 96.94 104 LEU A O 1
ATOM 771 N N . THR A 1 105 ? 9.191 -3.813 -2.549 1.00 95.44 105 THR A N 1
ATOM 772 C CA . THR A 1 105 ? 7.775 -4.046 -2.881 1.00 95.44 105 THR A CA 1
ATOM 773 C C . THR A 1 105 ? 7.285 -5.370 -2.298 1.00 95.44 105 THR A C 1
ATOM 775 O O . THR A 1 105 ? 6.220 -5.419 -1.680 1.00 95.44 105 THR A O 1
ATOM 778 N N . ALA A 1 106 ? 8.080 -6.435 -2.426 1.00 96.31 106 ALA A N 1
ATOM 779 C CA . ALA A 1 106 ? 7.784 -7.725 -1.814 1.00 96.31 106 ALA A CA 1
ATOM 780 C C . ALA A 1 106 ? 7.737 -7.626 -0.279 1.00 96.31 106 ALA A C 1
ATOM 782 O O . ALA A 1 106 ? 6.814 -8.153 0.344 1.00 96.31 106 ALA A O 1
ATOM 783 N N . ALA A 1 107 ? 8.671 -6.892 0.334 1.00 98.00 107 ALA A N 1
ATOM 784 C CA . ALA A 1 107 ? 8.677 -6.648 1.774 1.00 98.00 107 ALA A CA 1
ATOM 785 C C . ALA A 1 107 ? 7.430 -5.873 2.232 1.00 98.00 107 ALA A C 1
ATOM 787 O O . ALA A 1 107 ? 6.784 -6.270 3.201 1.00 98.00 107 ALA A O 1
ATOM 788 N N . ALA A 1 108 ? 7.033 -4.817 1.515 1.00 97.06 108 ALA A N 1
ATOM 789 C CA . ALA A 1 108 ? 5.814 -4.065 1.804 1.00 97.06 108 ALA A CA 1
ATOM 790 C C . ALA A 1 108 ? 4.564 -4.955 1.699 1.00 97.06 108 ALA A C 1
ATOM 792 O O . ALA A 1 108 ? 3.720 -4.949 2.599 1.00 97.06 108 ALA A O 1
ATOM 793 N N . ALA A 1 109 ? 4.469 -5.775 0.647 1.00 96.19 109 ALA A N 1
ATOM 794 C CA . ALA A 1 109 ? 3.380 -6.731 0.478 1.00 96.19 109 ALA A CA 1
ATOM 795 C C . ALA A 1 109 ? 3.339 -7.757 1.623 1.00 96.19 109 ALA A C 1
ATOM 797 O O . ALA A 1 109 ? 2.265 -8.025 2.166 1.00 96.19 109 ALA A O 1
ATOM 798 N N . ALA A 1 110 ? 4.491 -8.283 2.046 1.00 97.69 110 ALA A N 1
ATOM 799 C CA . ALA A 1 110 ? 4.590 -9.206 3.174 1.00 97.69 110 ALA A CA 1
ATOM 800 C C . ALA A 1 110 ? 4.166 -8.545 4.496 1.00 97.69 110 ALA A C 1
ATOM 802 O O . ALA A 1 110 ? 3.388 -9.124 5.253 1.00 97.69 110 ALA A O 1
ATOM 803 N N . ILE A 1 111 ? 4.601 -7.309 4.764 1.00 98.06 111 ILE A N 1
ATOM 804 C CA . ILE A 1 111 ? 4.179 -6.556 5.955 1.00 98.06 111 ILE A CA 1
ATOM 805 C C . ILE A 1 111 ? 2.659 -6.363 5.945 1.00 98.06 111 ILE A C 1
ATOM 807 O O . ILE A 1 111 ? 1.993 -6.634 6.945 1.00 98.06 111 ILE A O 1
ATOM 811 N N . LEU A 1 112 ? 2.080 -5.944 4.820 1.00 97.31 112 LEU A N 1
ATOM 812 C CA . LEU A 1 112 ? 0.639 -5.737 4.718 1.00 97.31 112 LEU A CA 1
ATOM 813 C C . LEU A 1 112 ? -0.140 -7.042 4.935 1.00 97.31 112 LEU A C 1
ATOM 815 O O . LEU A 1 112 ? -1.030 -7.105 5.785 1.00 97.31 112 LEU A O 1
ATOM 819 N N . THR A 1 113 ? 0.209 -8.091 4.194 1.00 97.44 113 THR A N 1
ATOM 820 C CA . THR A 1 113 ? -0.571 -9.336 4.128 1.00 97.44 113 THR A CA 1
ATOM 821 C C . THR A 1 113 ? -0.348 -10.260 5.317 1.00 97.44 113 THR A C 1
ATOM 823 O O . THR A 1 113 ? -1.308 -10.838 5.820 1.00 97.44 113 THR A O 1
ATOM 826 N N . LEU A 1 114 ? 0.890 -10.375 5.798 1.00 97.81 114 LEU A N 1
ATOM 827 C CA . LEU A 1 114 ? 1.261 -11.305 6.865 1.00 97.81 114 LEU A CA 1
ATOM 828 C C . LEU A 1 114 ? 1.296 -10.625 8.233 1.00 97.81 114 LEU A C 1
ATOM 830 O O . LEU A 1 114 ? 1.135 -11.295 9.255 1.00 97.81 114 LEU A O 1
ATOM 834 N N . ALA A 1 115 ? 1.497 -9.301 8.285 1.00 97.31 115 ALA A N 1
ATOM 835 C CA . ALA A 1 115 ? 1.605 -8.592 9.553 1.00 97.31 115 ALA A CA 1
ATOM 836 C C . ALA A 1 115 ? 0.395 -7.710 9.891 1.00 97.31 115 ALA A C 1
ATOM 838 O O . ALA A 1 115 ? -0.122 -7.818 11.008 1.00 97.31 115 ALA A O 1
ATOM 839 N N . ILE A 1 116 ? -0.056 -6.855 8.972 1.00 97.69 116 ILE A N 1
ATOM 840 C CA . ILE A 1 116 ? -1.119 -5.872 9.234 1.00 97.69 116 ILE A CA 1
ATOM 841 C C . ILE A 1 116 ? -2.502 -6.530 9.169 1.00 97.69 116 ILE A C 1
ATOM 843 O O . ILE A 1 116 ? -3.230 -6.496 10.163 1.00 97.69 116 ILE A O 1
ATOM 847 N N . LEU A 1 117 ? -2.859 -7.163 8.046 1.00 96.75 117 LEU A N 1
ATOM 848 C CA . LEU A 1 117 ? -4.203 -7.717 7.832 1.00 96.75 117 LEU A CA 1
ATOM 849 C C . LEU A 1 117 ? -4.633 -8.746 8.895 1.00 96.75 117 LEU A C 1
ATOM 851 O O . LEU A 1 117 ? -5.754 -8.617 9.397 1.00 96.75 117 LEU A O 1
ATOM 855 N N . PRO A 1 118 ? -3.788 -9.709 9.322 1.00 96.31 118 PRO A N 1
ATOM 856 C CA . PRO A 1 118 ? -4.191 -10.684 10.334 1.00 96.31 118 PRO A CA 1
ATOM 857 C C . PRO A 1 118 ? -4.422 -10.028 11.699 1.00 96.31 118 PRO A C 1
ATOM 859 O O . PRO A 1 118 ? -5.367 -10.368 12.407 1.00 96.31 118 PRO A O 1
ATOM 862 N N . ARG A 1 119 ? -3.599 -9.033 12.057 1.00 95.38 119 ARG A N 1
ATOM 863 C CA . ARG A 1 119 ? -3.731 -8.293 13.321 1.00 95.38 119 ARG A CA 1
ATOM 864 C C . ARG A 1 119 ? -4.951 -7.382 13.332 1.00 95.38 119 ARG A C 1
ATOM 866 O O . ARG A 1 119 ? -5.609 -7.286 14.362 1.00 95.38 119 ARG A O 1
ATOM 873 N N . GLN A 1 120 ? -5.277 -6.749 12.204 1.00 96.19 120 GLN A N 1
ATOM 874 C CA . GLN A 1 120 ? -6.537 -6.023 12.058 1.00 96.19 120 GLN A CA 1
ATOM 875 C C . GLN A 1 120 ? -7.727 -6.972 12.222 1.00 96.19 120 GLN A C 1
ATOM 877 O O . GLN A 1 120 ? -8.629 -6.664 12.990 1.00 96.19 120 GLN A O 1
ATOM 882 N N . SER A 1 121 ? -7.699 -8.141 11.573 1.00 95.25 121 SER A N 1
ATOM 883 C CA . SER A 1 121 ? -8.761 -9.147 11.695 1.00 95.25 121 SER A CA 1
ATOM 884 C C . SER A 1 121 ? -8.949 -9.609 13.141 1.00 95.25 121 SER A C 1
ATOM 886 O O . SER A 1 12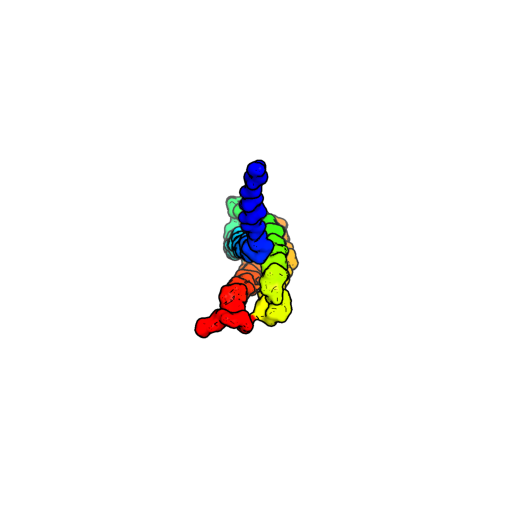1 ? -10.073 -9.633 13.628 1.00 95.25 121 SER A O 1
ATOM 888 N N . ALA A 1 122 ? -7.861 -9.920 13.851 1.00 92.94 122 ALA A N 1
ATOM 889 C CA . ALA A 1 122 ? -7.921 -10.309 15.260 1.00 92.94 122 ALA A CA 1
ATOM 890 C C . ALA A 1 122 ? -8.468 -9.182 16.157 1.00 92.94 122 ALA A C 1
ATOM 892 O O . ALA A 1 122 ? -9.225 -9.439 17.090 1.00 92.94 122 ALA A O 1
ATOM 893 N N . ALA A 1 123 ? -8.131 -7.924 15.857 1.00 92.62 123 ALA A N 1
ATOM 894 C CA . ALA A 1 123 ? -8.637 -6.764 16.588 1.00 92.62 123 ALA A CA 1
ATOM 895 C C . ALA A 1 123 ? -10.132 -6.484 16.347 1.00 92.62 123 ALA A C 1
ATOM 897 O O . ALA A 1 123 ? -10.742 -5.778 17.143 1.00 92.62 123 ALA A O 1
ATOM 898 N N . LEU A 1 124 ? -10.730 -7.017 15.274 1.00 92.69 124 LEU A N 1
ATOM 899 C CA . LEU A 1 124 ? -12.174 -6.908 15.029 1.00 92.69 124 LEU A CA 1
ATOM 900 C C . LEU A 1 124 ? -12.998 -7.881 15.879 1.00 92.69 124 LEU A C 1
ATOM 902 O O . LEU A 1 124 ? -14.194 -7.660 16.054 1.00 92.69 124 LEU A O 1
ATOM 906 N N . THR A 1 125 ? -12.385 -8.963 16.363 1.00 90.19 125 THR A N 1
ATOM 907 C CA . THR A 1 125 ? -13.066 -10.026 17.118 1.00 90.19 125 THR A CA 1
ATOM 908 C C . THR A 1 125 ? -12.677 -10.058 18.593 1.00 90.19 125 THR A C 1
ATOM 910 O O . THR A 1 125 ? -13.409 -10.620 19.401 1.00 90.19 125 THR A O 1
ATOM 913 N N . GLY A 1 126 ? -11.516 -9.504 18.948 1.00 82.81 126 GLY A N 1
ATOM 914 C CA . GLY A 1 126 ? -11.007 -9.460 20.317 1.00 82.81 126 GLY A CA 1
ATOM 915 C C . GLY A 1 126 ? -11.274 -8.127 21.028 1.00 82.81 126 GLY A C 1
ATOM 916 O O . GLY A 1 126 ? -11.598 -7.129 20.383 1.00 82.81 126 GLY A O 1
ATOM 917 N N . PRO A 1 127 ? -11.099 -8.078 22.360 1.00 77.38 127 PRO A N 1
ATOM 918 C CA . PRO A 1 127 ? -11.164 -6.826 23.103 1.00 77.38 127 PRO A CA 1
ATOM 919 C C . PRO A 1 127 ? -10.063 -5.854 22.630 1.00 77.38 127 PRO A C 1
ATOM 921 O O . PRO A 1 127 ? -8.943 -6.288 22.331 1.00 77.38 127 PRO A O 1
ATOM 924 N N . PRO A 1 128 ? -10.338 -4.538 22.558 1.00 73.94 128 PRO A N 1
ATOM 925 C CA . PRO A 1 128 ? -9.355 -3.558 22.116 1.00 73.94 128 PRO A CA 1
ATOM 926 C C . PRO A 1 128 ? -8.208 -3.458 23.128 1.00 73.94 128 PRO A C 1
ATOM 928 O O . PRO A 1 128 ? -8.362 -2.928 24.226 1.00 73.94 128 PRO A O 1
ATOM 931 N N . LEU A 1 129 ? -7.030 -3.957 22.745 1.00 83.88 129 LEU A N 1
ATOM 932 C CA . LEU A 1 129 ? -5.810 -3.847 23.545 1.00 83.88 129 LEU A CA 1
ATOM 933 C C . LEU A 1 129 ? -4.964 -2.657 23.060 1.00 83.88 129 LEU A C 1
ATOM 935 O O . LEU A 1 129 ? -4.592 -2.623 21.879 1.00 83.88 129 LEU A O 1
ATOM 939 N N . PRO A 1 130 ? -4.574 -1.715 23.943 1.00 87.38 130 PRO A N 1
ATOM 940 C CA . PRO A 1 130 ? -3.725 -0.578 23.574 1.00 87.38 130 PRO A CA 1
ATOM 941 C C . PRO A 1 130 ? -2.423 -0.989 22.870 1.00 87.38 130 PRO A C 1
ATOM 943 O O . PRO A 1 130 ? -2.021 -0.369 21.882 1.00 87.38 130 PRO A O 1
ATOM 946 N N . ALA A 1 131 ? -1.804 -2.087 23.317 1.00 90.88 131 ALA A N 1
ATOM 947 C CA . ALA A 1 131 ? -0.591 -2.642 22.717 1.00 90.88 131 ALA A CA 1
ATOM 948 C C . ALA A 1 131 ? -0.796 -3.097 21.257 1.00 90.88 131 ALA A C 1
ATOM 950 O O . ALA A 1 131 ? 0.078 -2.886 20.412 1.00 90.88 131 ALA A O 1
ATOM 951 N N . THR A 1 132 ? -1.962 -3.666 20.929 1.00 92.00 132 THR A N 1
ATO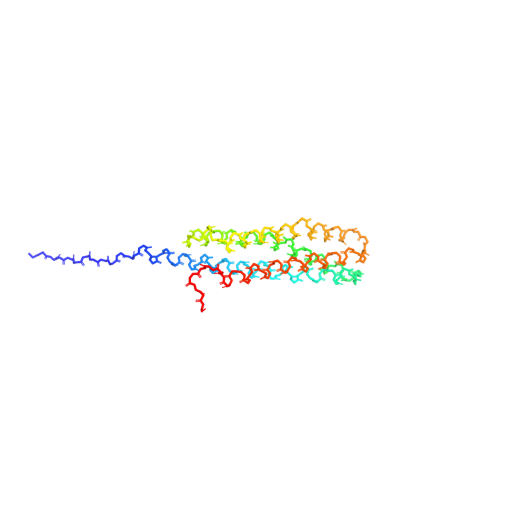M 952 C CA . THR A 1 132 ? -2.305 -4.080 19.558 1.00 92.00 132 THR A CA 1
ATOM 953 C C . THR A 1 132 ? -2.406 -2.873 18.637 1.00 92.00 132 THR A C 1
ATOM 955 O O . THR A 1 132 ? -1.839 -2.884 17.543 1.00 92.00 132 THR A O 1
ATOM 958 N N . ALA A 1 133 ? -3.065 -1.803 19.090 1.00 93.19 133 ALA A N 1
ATOM 959 C CA . ALA A 1 133 ? -3.157 -0.566 18.324 1.00 93.19 133 ALA A CA 1
ATOM 960 C C . ALA A 1 133 ? -1.775 0.074 18.105 1.00 93.19 133 ALA A C 1
ATOM 962 O O . ALA A 1 133 ? -1.467 0.489 16.990 1.00 93.19 133 ALA A O 1
ATOM 963 N N . ALA A 1 134 ? -0.918 0.116 19.130 1.00 94.88 134 ALA A N 1
ATOM 964 C CA . ALA A 1 134 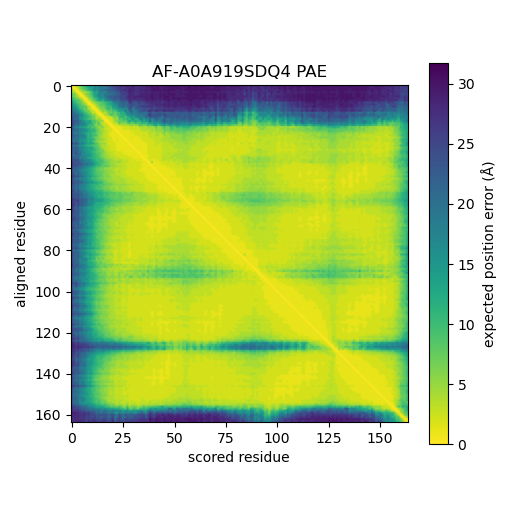? 0.445 0.638 19.003 1.00 94.88 134 ALA A CA 1
ATOM 965 C C . ALA A 1 134 ? 1.278 -0.162 17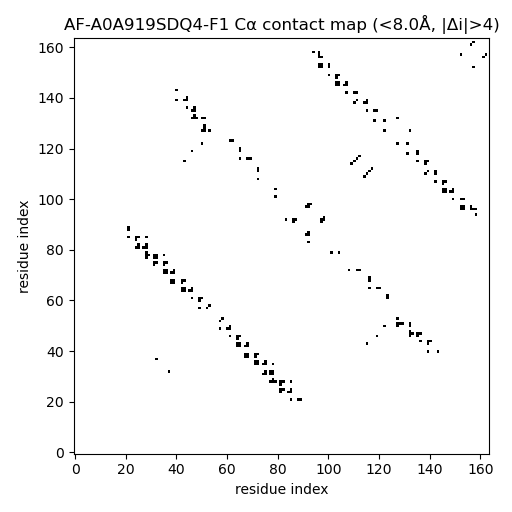.985 1.00 94.88 134 ALA A C 1
ATOM 967 O O . ALA A 1 134 ? 1.883 0.420 17.083 1.00 94.88 134 ALA A O 1
ATOM 968 N N . ARG A 1 135 ? 1.245 -1.501 18.062 1.00 95.19 135 ARG A N 1
ATOM 969 C CA . ARG A 1 135 ? 1.958 -2.378 17.120 1.00 95.19 135 ARG A CA 1
ATOM 970 C C . ARG A 1 135 ? 1.437 -2.237 15.687 1.00 95.19 135 ARG A C 1
ATOM 972 O O . ARG A 1 135 ? 2.243 -2.210 14.763 1.00 95.19 135 ARG A O 1
ATOM 979 N N . LEU A 1 136 ? 0.120 -2.124 15.490 1.00 96.44 136 LEU A N 1
ATOM 980 C CA . LEU A 1 136 ? -0.469 -1.853 14.172 1.00 96.44 136 LEU A CA 1
ATOM 981 C C . LEU A 1 136 ? -0.027 -0.493 13.618 1.00 96.44 136 LEU A C 1
ATOM 983 O O . LEU A 1 136 ? 0.272 -0.399 12.430 1.00 96.44 136 LEU A O 1
ATOM 987 N N . GLY A 1 137 ? 0.067 0.534 14.467 1.00 96.56 137 GLY A N 1
ATOM 988 C CA . GLY A 1 137 ? 0.597 1.845 14.084 1.00 96.56 137 GLY A CA 1
ATOM 989 C C . GLY A 1 137 ? 2.049 1.772 13.620 1.00 96.56 137 GLY A C 1
ATOM 990 O O . GLY A 1 137 ? 2.362 2.241 12.531 1.00 96.56 137 GLY A O 1
ATOM 991 N N . MET A 1 138 ? 2.912 1.108 14.393 1.00 98.12 138 MET A N 1
ATOM 992 C CA . MET A 1 138 ? 4.318 0.911 14.029 1.00 98.12 138 MET A CA 1
ATOM 993 C C . MET A 1 138 ? 4.468 0.136 12.712 1.00 98.12 138 MET A C 1
ATOM 995 O O . MET A 1 138 ? 5.177 0.587 11.818 1.00 98.12 138 MET A O 1
ATOM 999 N N . LEU A 1 139 ? 3.772 -0.999 12.558 1.00 98.00 139 LEU A N 1
ATOM 1000 C CA . LEU A 1 139 ? 3.818 -1.805 11.330 1.00 98.00 139 LEU A CA 1
ATOM 1001 C C . LEU A 1 139 ? 3.329 -1.024 10.108 1.00 98.00 139 LEU A C 1
ATOM 1003 O O . LEU A 1 139 ? 3.925 -1.126 9.041 1.00 98.00 139 LEU A O 1
ATOM 1007 N N . THR A 1 140 ? 2.272 -0.228 10.271 1.00 97.38 140 THR A N 1
ATOM 1008 C CA . THR A 1 140 ? 1.761 0.631 9.198 1.00 97.38 140 THR A CA 1
ATOM 1009 C C . THR A 1 140 ? 2.758 1.729 8.839 1.00 97.38 140 THR A C 1
ATOM 1011 O O . THR A 1 140 ? 2.969 1.997 7.662 1.00 97.38 140 THR A O 1
ATOM 1014 N N . GLY A 1 141 ? 3.416 2.330 9.835 1.00 97.69 141 GLY A N 1
ATOM 1015 C CA . GLY A 1 141 ? 4.497 3.286 9.607 1.00 97.69 141 GLY A CA 1
ATOM 1016 C C . GLY A 1 141 ? 5.636 2.674 8.791 1.00 97.69 141 GLY A C 1
ATOM 1017 O O . GLY A 1 141 ? 6.033 3.249 7.783 1.00 97.69 141 GLY A O 1
ATOM 1018 N N . ILE A 1 142 ? 6.098 1.475 9.163 1.00 98.44 142 ILE A N 1
ATOM 1019 C CA . ILE A 1 142 ? 7.134 0.744 8.415 1.00 98.44 142 ILE A CA 1
ATOM 1020 C C . ILE A 1 142 ? 6.663 0.464 6.983 1.00 98.44 142 ILE A C 1
ATOM 1022 O O . ILE A 1 142 ? 7.383 0.783 6.046 1.00 98.44 142 ILE A O 1
ATOM 1026 N N . PHE A 1 143 ? 5.446 -0.059 6.801 1.00 98.06 143 PHE A N 1
ATOM 1027 C CA . PHE A 1 143 ? 4.859 -0.292 5.477 1.00 98.06 143 PHE A CA 1
ATOM 1028 C C . PHE A 1 143 ? 4.863 0.977 4.607 1.00 98.06 143 PHE A C 1
ATOM 1030 O O . PHE A 1 143 ? 5.338 0.941 3.472 1.00 98.06 143 PHE A O 1
ATOM 1037 N N . ASN A 1 144 ? 4.399 2.107 5.150 1.00 97.44 144 ASN A N 1
ATOM 1038 C CA . ASN A 1 144 ? 4.356 3.381 4.432 1.00 97.44 144 ASN A CA 1
ATOM 1039 C C . ASN A 1 144 ? 5.760 3.897 4.085 1.00 97.44 144 ASN A C 1
ATOM 1041 O O . ASN A 1 144 ? 5.958 4.416 2.990 1.00 97.44 144 ASN A O 1
ATOM 1045 N N . LEU A 1 145 ? 6.737 3.746 4.986 1.00 98.00 145 LEU A N 1
ATOM 1046 C CA . LEU A 1 145 ? 8.127 4.139 4.736 1.00 98.00 145 LEU A CA 1
ATOM 1047 C C . LEU A 1 145 ? 8.782 3.263 3.663 1.00 98.00 145 LEU A C 1
ATOM 1049 O O . LEU A 1 145 ? 9.438 3.789 2.768 1.00 98.00 145 LEU A O 1
ATOM 1053 N N . THR A 1 146 ? 8.573 1.944 3.711 1.00 97.69 146 THR A N 1
ATOM 1054 C CA . THR A 1 146 ? 9.041 1.020 2.669 1.00 97.69 146 THR A CA 1
ATOM 1055 C C . THR A 1 146 ? 8.452 1.398 1.315 1.00 97.69 146 THR A C 1
ATOM 1057 O O . THR A 1 146 ? 9.176 1.468 0.325 1.00 97.69 146 THR A O 1
ATOM 1060 N N . TRP A 1 147 ? 7.156 1.705 1.270 1.00 94.75 147 TRP A N 1
ATOM 1061 C CA . TRP A 1 147 ? 6.504 2.154 0.046 1.00 94.75 147 TRP A CA 1
ATOM 1062 C C . TRP A 1 147 ? 7.041 3.502 -0.456 1.00 94.75 147 TRP A C 1
ATOM 1064 O O . TRP A 1 147 ? 7.335 3.651 -1.640 1.00 94.75 147 TRP A O 1
ATOM 1074 N N . ALA A 1 148 ? 7.224 4.480 0.431 1.00 96.44 148 ALA A N 1
ATOM 1075 C CA . ALA A 1 148 ? 7.813 5.763 0.065 1.00 96.44 148 ALA A CA 1
ATOM 1076 C C . ALA A 1 148 ? 9.220 5.584 -0.527 1.00 96.44 148 ALA A C 1
ATOM 1078 O O . ALA A 1 148 ? 9.535 6.197 -1.544 1.00 96.44 148 ALA A O 1
ATOM 1079 N N . ALA A 1 149 ? 10.034 4.691 0.044 1.00 96.38 149 ALA A N 1
ATOM 1080 C CA . ALA A 1 149 ? 11.345 4.351 -0.500 1.00 96.38 149 ALA A CA 1
ATOM 1081 C C . ALA A 1 149 ? 11.255 3.746 -1.913 1.00 96.38 149 ALA A C 1
ATOM 1083 O O . ALA A 1 149 ? 12.027 4.142 -2.783 1.00 96.38 149 ALA A O 1
ATOM 1084 N N . VAL A 1 150 ? 10.289 2.852 -2.174 1.00 95.12 150 VAL A N 1
ATOM 1085 C CA . VAL A 1 150 ? 10.012 2.312 -3.523 1.00 95.12 150 VAL A CA 1
ATOM 1086 C C . VAL A 1 150 ? 9.724 3.437 -4.517 1.00 95.12 150 VAL A C 1
ATOM 1088 O O . VAL A 1 150 ? 10.327 3.476 -5.589 1.00 95.12 150 VAL A O 1
ATOM 1091 N N . VAL A 1 151 ? 8.840 4.373 -4.155 1.00 93.94 151 VAL A N 1
ATOM 1092 C CA . VAL A 1 151 ? 8.473 5.514 -5.009 1.00 93.94 151 VAL A CA 1
ATOM 1093 C C . VAL A 1 151 ? 9.680 6.409 -5.282 1.00 93.94 151 VAL A C 1
ATOM 1095 O O . VAL A 1 151 ? 9.952 6.735 -6.435 1.00 93.94 151 VAL A O 1
ATOM 1098 N N . VAL A 1 152 ? 10.440 6.770 -4.246 1.00 94.44 152 VAL A N 1
ATOM 1099 C CA . VAL A 1 152 ? 11.654 7.587 -4.386 1.00 94.44 152 VAL A CA 1
ATOM 1100 C C . VAL A 1 152 ? 12.663 6.903 -5.306 1.00 94.44 152 VAL A C 1
ATOM 1102 O O . VAL A 1 152 ? 13.196 7.540 -6.211 1.00 94.44 152 VAL A O 1
ATOM 1105 N N . LEU A 1 153 ? 12.880 5.597 -5.140 1.00 92.94 153 LEU A N 1
ATOM 1106 C CA . LEU A 1 153 ? 13.811 4.830 -5.965 1.00 92.94 153 LEU A CA 1
ATOM 1107 C C . LEU A 1 153 ? 13.371 4.774 -7.437 1.00 92.94 153 LEU A C 1
ATOM 1109 O O . LEU A 1 153 ? 14.203 4.907 -8.331 1.00 92.94 153 LEU A O 1
ATOM 1113 N N . MET A 1 154 ? 12.065 4.651 -7.690 1.00 91.56 154 MET A N 1
ATOM 1114 C CA . MET A 1 154 ? 11.464 4.673 -9.033 1.00 91.56 154 MET A CA 1
ATOM 1115 C C . MET A 1 154 ? 11.537 6.049 -9.714 1.00 91.56 154 MET A C 1
ATOM 1117 O O . MET A 1 154 ? 11.538 6.134 -10.946 1.00 91.56 154 MET A O 1
ATOM 1121 N N . ILE A 1 155 ? 11.598 7.127 -8.928 1.00 90.19 155 ILE A N 1
ATOM 1122 C CA . ILE A 1 155 ? 11.757 8.497 -9.429 1.00 90.19 155 ILE A CA 1
ATOM 1123 C C . ILE A 1 155 ? 13.230 8.795 -9.714 1.00 90.19 155 ILE A C 1
ATOM 1125 O O . ILE A 1 155 ? 13.547 9.238 -10.813 1.00 90.19 155 ILE A O 1
ATOM 1129 N N . ILE A 1 156 ? 14.119 8.530 -8.750 1.00 89.94 156 ILE A N 1
ATOM 1130 C CA . ILE A 1 156 ? 15.547 8.871 -8.849 1.00 89.94 156 ILE A CA 1
ATOM 1131 C C . ILE A 1 156 ? 16.279 7.953 -9.838 1.00 89.94 156 ILE A C 1
ATOM 1133 O O . ILE A 1 156 ? 17.174 8.417 -10.534 1.00 89.94 156 ILE A O 1
ATOM 1137 N N . ARG A 1 157 ? 15.911 6.662 -9.909 1.00 85.81 157 ARG A N 1
ATOM 1138 C CA . ARG A 1 157 ? 16.517 5.640 -10.793 1.00 85.81 157 ARG A CA 1
ATOM 1139 C C . ARG A 1 157 ? 18.055 5.700 -10.831 1.00 85.81 157 ARG A C 1
ATOM 1141 O O . ARG A 1 157 ? 18.641 5.894 -11.904 1.00 85.81 157 ARG A O 1
ATOM 1148 N N . PRO A 1 158 ? 18.720 5.553 -9.673 1.00 75.06 158 PRO A N 1
ATOM 1149 C CA . PRO A 1 158 ? 20.167 5.696 -9.578 1.00 75.06 158 PRO A CA 1
ATOM 1150 C C . PRO A 1 158 ? 20.866 4.691 -10.504 1.00 75.06 158 PRO A C 1
ATOM 1152 O O . PRO A 1 158 ? 20.607 3.492 -10.426 1.00 75.06 158 PRO A O 1
ATOM 1155 N N . GLY A 1 159 ? 21.729 5.188 -11.392 1.00 65.56 159 GLY A N 1
ATOM 1156 C CA . GLY A 1 159 ? 22.473 4.374 -12.364 1.00 65.56 159 GLY A CA 1
ATOM 1157 C C . GLY A 1 159 ? 21.853 4.290 -13.764 1.00 65.56 159 GLY A C 1
ATOM 1158 O O . GLY A 1 159 ? 22.566 3.957 -14.705 1.00 65.56 159 GLY A O 1
ATOM 1159 N N . SER A 1 160 ? 20.584 4.675 -13.950 1.00 63.66 160 SER A N 1
ATOM 1160 C CA . SER A 1 160 ? 20.080 4.988 -15.296 1.00 63.66 160 SER A CA 1
ATOM 1161 C C . SER A 1 160 ? 20.695 6.317 -15.743 1.00 63.66 160 SER A C 1
ATOM 1163 O O . SER A 1 160 ? 20.845 7.220 -14.925 1.00 63.66 160 SER A O 1
ATOM 1165 N N . THR A 1 161 ? 21.095 6.460 -17.004 1.00 58.34 161 THR A N 1
ATOM 1166 C CA . THR A 1 161 ? 21.846 7.607 -17.566 1.00 58.34 161 THR A CA 1
ATOM 1167 C C . THR A 1 161 ? 21.051 8.926 -17.652 1.00 58.34 161 THR A C 1
ATOM 1169 O O . THR A 1 161 ? 21.135 9.663 -18.628 1.00 58.34 161 THR A O 1
ATOM 1172 N N . THR A 1 162 ? 20.279 9.237 -16.618 1.00 52.16 162 THR A N 1
ATOM 1173 C CA . THR A 1 162 ? 19.550 10.488 -16.382 1.00 52.16 162 THR A CA 1
ATOM 1174 C C . THR A 1 162 ? 19.869 11.006 -14.977 1.00 52.16 162 THR A C 1
ATOM 1176 O O . THR A 1 162 ? 18.985 11.388 -14.215 1.00 52.16 162 THR A O 1
ATOM 1179 N N . GLY A 1 163 ? 21.153 10.997 -14.615 1.00 43.41 163 GLY A N 1
ATOM 1180 C CA . GLY A 1 163 ? 21.653 11.920 -13.600 1.00 43.41 163 GLY A CA 1
ATOM 1181 C C . GLY A 1 163 ? 21.701 13.310 -14.226 1.00 43.41 163 GLY A C 1
ATOM 1182 O O . GLY A 1 163 ? 22.359 13.479 -15.252 1.00 43.41 163 GLY A O 1
ATOM 1183 N N . ALA A 1 164 ? 20.937 14.250 -13.673 1.00 40.03 164 ALA A N 1
ATOM 1184 C CA . ALA A 1 164 ? 21.154 15.673 -13.924 1.00 40.03 164 ALA A CA 1
ATOM 1185 C C . ALA A 1 164 ? 22.540 16.099 -13.419 1.00 40.03 164 ALA A C 1
ATOM 1187 O O . ALA A 1 164 ? 23.015 15.480 -12.436 1.00 40.03 164 ALA A O 1
#

Organism: NCBI:txid113560

Mean predicted aligned error: 7.44 Å

Foldseek 3Di:
DDDDDPPPPPDPDVVVVLVVVLVVLVVQLVVLLCVLVVLLLVLLQCLLVLLVVDDPVSLVVLVVSLVSLVVSLVSLVSNVVSVVVNCVSVVNCPQPLVVLLVVLSVVLSCLSPVPQNVLSVCSSVDRRDNVSSVSSNVSSVSSVVSSVSSVVSVVCVPPPPPDD

Solvent-accessible surface area (backbone atoms only — not comparable to full-atom values): 9002 Å² total; per-residue (Å²): 140,82,87,80,76,86,82,76,76,81,72,79,60,70,66,58,57,54,53,52,50,44,54,49,35,44,52,50,18,54,49,35,40,52,68,17,46,51,59,26,53,53,29,46,60,46,41,27,61,50,50,72,65,62,43,86,86,44,49,64,58,51,52,49,30,51,49,47,33,54,56,26,54,58,49,38,54,49,25,60,54,30,43,51,52,31,30,60,72,69,71,45,69,82,38,67,54,52,49,50,34,52,52,38,49,51,49,28,50,46,42,44,61,70,51,43,50,55,51,52,55,50,54,76,78,45,79,81,48,70,68,58,28,52,52,43,42,53,52,38,50,51,35,50,51,38,47,50,51,36,53,50,47,71,70,62,37,72,86,53,101,69,74,130

Secondary structure (DSSP, 8-state):
----------PPPHHHHHHHHHHHHHHHHHHHHHHHHHHHHHHHHHHHHHHHT--TTTHHHHHHHHHHHHHHHHHTTHHHHHHHHHHHHHT-TT-HHHHHHHHHHHHHHHIIIIIIHHHHHHHHHS---HHHHHHHHHHHHHHHHHHHHHHHHHHH-TTSS---